Protein AF-A0A1I0ZZH5-F1 (afdb_monomer_lite)

Foldseek 3Di:
DPDDDDDLVLLVVLLCCVPPVVQDQVSSCVPPVDHPVNNVCCVVLCVVPNSVSSPDPPVVVPPQDPVNVVVVVVCVVVVVDDD

Secondary structure (DSSP, 8-state):
-------HHHHHHHHHHHHTS---HHHHHHHH---HHHHHHHHHHHHHH-GGGGS----------HHHHHHHHHHHHTT----

Organism: NCBI:txid237679

Structure (mmCIF, N/CA/C/O backbone):
data_AF-A0A1I0ZZH5-F1
#
_entry.id   AF-A0A1I0ZZH5-F1
#
loop_
_atom_site.group_PDB
_atom_site.id
_atom_site.type_symbol
_atom_site.label_atom_id
_atom_site.label_alt_id
_atom_site.label_comp_id
_atom_site.label_asym_id
_atom_site.label_entity_id
_atom_site.label_seq_id
_atom_site.pdbx_PDB_ins_code
_atom_site.Cartn_x
_atom_site.Cartn_y
_atom_site.Cartn_z
_atom_site.occupancy
_atom_site.B_iso_or_equiv
_atom_site.auth_seq_id
_atom_site.auth_comp_id
_atom_site.auth_asym_id
_atom_site.auth_atom_id
_atom_site.pdbx_PDB_model_num
ATOM 1 N N . MET A 1 1 ? -1.098 -18.732 2.480 1.00 44.28 1 MET A N 1
ATOM 2 C CA . MET A 1 1 ? -2.466 -18.218 2.232 1.00 44.28 1 MET A CA 1
ATOM 3 C C . MET A 1 1 ? -2.533 -17.575 0.851 1.00 44.28 1 MET A C 1
ATOM 5 O O . MET A 1 1 ? -1.585 -16.878 0.496 1.00 44.28 1 MET A O 1
ATOM 9 N N . PRO A 1 2 ? -3.595 -17.810 0.061 1.00 52.88 2 PRO A N 1
ATOM 10 C CA . PRO A 1 2 ? -3.785 -17.148 -1.229 1.00 52.88 2 PRO A CA 1
ATOM 11 C C . PRO A 1 2 ? -3.820 -15.622 -1.057 1.00 52.88 2 PRO A C 1
ATOM 13 O O . PRO A 1 2 ? -4.360 -15.108 -0.076 1.00 52.88 2 PRO A O 1
ATOM 16 N N . ARG A 1 3 ? -3.212 -14.882 -1.994 1.00 60.44 3 ARG A N 1
ATOM 17 C CA . ARG A 1 3 ? -3.191 -13.413 -1.941 1.00 60.44 3 ARG A CA 1
ATOM 18 C C . ARG A 1 3 ? -4.611 -12.891 -2.173 1.00 60.44 3 ARG A C 1
ATOM 20 O O . ARG A 1 3 ? -5.100 -12.936 -3.298 1.00 60.44 3 ARG A O 1
ATOM 27 N N . LYS A 1 4 ? -5.263 -12.386 -1.121 1.00 72.25 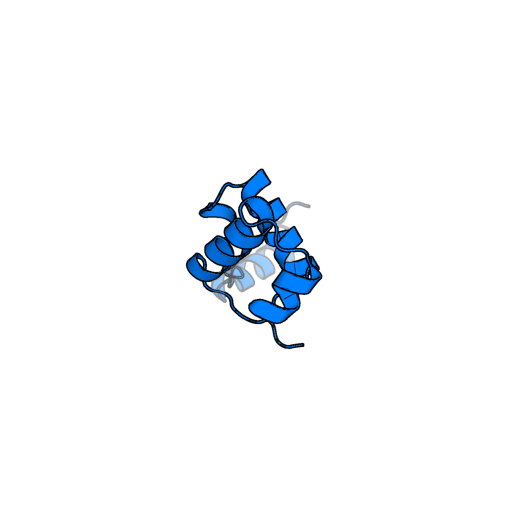4 LYS A N 1
ATOM 28 C CA . LYS A 1 4 ? -6.532 -11.656 -1.253 1.00 72.25 4 LYS A CA 1
ATOM 29 C C . LYS A 1 4 ? -6.297 -10.399 -2.093 1.00 72.25 4 LYS A C 1
ATOM 31 O O . LYS A 1 4 ? -5.442 -9.573 -1.766 1.00 72.25 4 LYS A O 1
ATOM 36 N N . ASN A 1 5 ? -7.054 -10.263 -3.177 1.00 78.50 5 ASN A N 1
ATOM 37 C CA . ASN A 1 5 ? -7.057 -9.055 -3.991 1.00 78.50 5 ASN A CA 1
ATOM 38 C C . ASN A 1 5 ? -8.067 -8.072 -3.397 1.00 78.50 5 ASN A C 1
ATOM 40 O O . ASN A 1 5 ? -9.270 -8.290 -3.485 1.00 78.50 5 ASN A O 1
ATOM 44 N N . TYR A 1 6 ? -7.566 -6.997 -2.795 1.00 87.88 6 TYR A N 1
ATOM 45 C CA . TYR A 1 6 ? -8.397 -5.909 -2.285 1.00 87.88 6 TYR A CA 1
ATOM 46 C C . TYR A 1 6 ? -8.512 -4.796 -3.325 1.00 87.88 6 TYR A C 1
ATOM 48 O O . TYR A 1 6 ? -7.497 -4.383 -3.902 1.00 87.88 6 TYR A O 1
ATOM 56 N N . THR A 1 7 ? -9.730 -4.298 -3.538 1.00 90.38 7 THR A N 1
ATOM 57 C CA . THR A 1 7 ? -9.975 -3.103 -4.354 1.00 90.38 7 THR A CA 1
ATOM 58 C C . THR A 1 7 ? -9.366 -1.872 -3.683 1.00 90.38 7 THR A C 1
ATOM 60 O O . THR A 1 7 ? -9.088 -1.869 -2.484 1.00 90.38 7 THR A O 1
ATOM 63 N N . ILE A 1 8 ? -9.115 -0.817 -4.460 1.00 90.94 8 ILE A N 1
ATOM 64 C CA . ILE A 1 8 ? -8.531 0.425 -3.927 1.00 90.94 8 ILE A CA 1
ATOM 65 C C . ILE A 1 8 ? -9.490 1.073 -2.926 1.00 90.94 8 ILE A C 1
ATOM 67 O O . ILE A 1 8 ? -9.057 1.436 -1.838 1.00 90.94 8 ILE A O 1
ATOM 71 N N . GLU A 1 9 ? -10.777 1.131 -3.267 1.00 92.75 9 GLU A N 1
ATOM 72 C CA . GLU A 1 9 ? -11.841 1.665 -2.409 1.00 92.75 9 GLU A CA 1
ATOM 73 C C . GLU A 1 9 ? -11.889 0.946 -1.060 1.00 92.75 9 GLU A C 1
ATOM 75 O O . GLU A 1 9 ? -11.892 1.581 -0.009 1.00 92.75 9 GLU A O 1
ATOM 80 N N . PHE A 1 10 ? -11.808 -0.389 -1.064 1.00 94.50 10 PHE A N 1
ATOM 81 C CA . PHE A 1 10 ? -11.762 -1.154 0.177 1.00 94.50 10 PHE A CA 1
ATOM 82 C C . PHE A 1 10 ? -10.536 -0.795 1.025 1.00 94.50 10 PHE A C 1
ATOM 84 O O . PHE A 1 10 ? -10.657 -0.569 2.226 1.00 94.50 10 PHE A O 1
ATOM 91 N N . LYS A 1 11 ? -9.347 -0.697 0.415 1.00 94.56 11 LYS A N 1
ATOM 92 C CA . LYS A 1 11 ? -8.130 -0.304 1.143 1.00 94.56 11 LYS A CA 1
ATOM 93 C C . LYS A 1 11 ? -8.246 1.097 1.748 1.00 94.56 11 LYS A C 1
ATOM 95 O O . LYS A 1 11 ? -7.750 1.305 2.851 1.00 94.56 11 LYS A O 1
ATOM 100 N N . GLN A 1 12 ? -8.893 2.032 1.049 1.00 95.06 12 GLN A N 1
ATOM 101 C CA . GLN A 1 12 ? -9.147 3.387 1.549 1.00 95.06 12 GLN A CA 1
ATOM 102 C C . GLN A 1 12 ? -10.060 3.366 2.774 1.00 95.06 12 GLN A C 1
ATOM 104 O O . GLN A 1 12 ? -9.706 3.953 3.791 1.00 95.06 12 GLN A O 1
ATOM 109 N N . ILE A 1 13 ? -11.170 2.623 2.718 1.00 95.94 13 ILE A N 1
ATOM 110 C CA . ILE A 1 13 ? -12.101 2.468 3.848 1.00 95.94 13 ILE A CA 1
ATOM 111 C C . ILE A 1 13 ? -11.385 1.905 5.082 1.00 95.94 13 ILE A C 1
ATOM 113 O O . ILE A 1 13 ? -11.608 2.368 6.199 1.00 95.94 13 ILE A O 1
ATOM 117 N N . VAL A 1 14 ? -10.521 0.905 4.893 1.00 96.31 14 VAL A N 1
ATOM 118 C CA . VAL A 1 14 ? -9.791 0.276 6.002 1.00 96.31 14 VAL A CA 1
ATOM 119 C C . VAL A 1 14 ? -8.743 1.221 6.600 1.00 96.31 14 VAL A C 1
ATOM 121 O O . VAL A 1 14 ? -8.601 1.265 7.821 1.00 96.31 14 VAL A O 1
ATOM 124 N N . LEU A 1 15 ? -8.022 1.983 5.770 1.00 95.56 15 LEU A N 1
ATOM 125 C CA . LEU A 1 15 ? -7.054 2.977 6.248 1.00 95.56 15 LEU A CA 1
ATOM 126 C C . LEU A 1 15 ? -7.741 4.118 7.004 1.00 95.56 15 LEU A C 1
ATOM 128 O O . LEU A 1 15 ? -7.307 4.449 8.101 1.00 95.56 15 LEU A O 1
ATOM 132 N N . ASP A 1 16 ? -8.851 4.641 6.481 1.00 95.44 16 ASP A N 1
ATOM 133 C CA . ASP A 1 16 ? -9.672 5.652 7.160 1.00 95.44 16 ASP A CA 1
ATOM 134 C C . ASP A 1 16 ? -10.178 5.152 8.524 1.00 95.44 16 ASP A C 1
ATOM 136 O O . ASP A 1 16 ? -10.083 5.848 9.536 1.00 95.44 16 ASP A O 1
ATOM 140 N N . ALA A 1 17 ? -10.639 3.898 8.587 1.00 95.69 17 ALA A N 1
ATOM 141 C CA . ALA A 1 17 ? -11.060 3.291 9.845 1.00 95.69 17 ALA A CA 1
ATOM 142 C C . ALA A 1 17 ? -9.9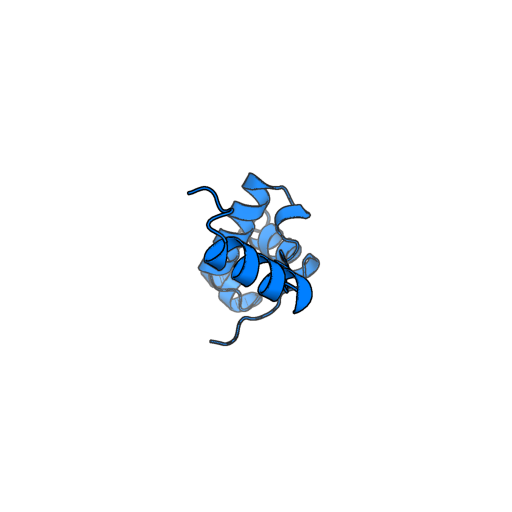16 3.207 10.871 1.00 95.69 17 ALA A C 1
ATOM 144 O O . ALA A 1 17 ? -10.137 3.425 12.063 1.00 95.69 17 ALA A O 1
ATOM 145 N N . TYR A 1 18 ? -8.700 2.904 10.420 1.00 95.56 18 TYR A N 1
ATOM 146 C CA . TYR A 1 18 ? -7.533 2.822 11.292 1.00 95.56 18 TYR A CA 1
ATOM 147 C C . TYR A 1 18 ? -7.054 4.201 11.770 1.00 95.56 18 TYR A C 1
ATOM 149 O O . TYR A 1 18 ? -6.753 4.361 12.949 1.00 95.56 18 TYR A O 1
ATOM 157 N N . GLU A 1 19 ? -6.991 5.196 10.883 1.00 91.81 19 GLU A N 1
ATOM 158 C CA . GLU A 1 19 ? -6.362 6.492 11.182 1.00 91.81 19 GLU A CA 1
ATOM 159 C C . GLU A 1 19 ? -7.319 7.512 11.802 1.00 91.81 19 GLU A C 1
ATOM 161 O O . GLU A 1 19 ? -6.903 8.291 12.656 1.00 91.81 19 GLU A O 1
ATOM 166 N N . HIS A 1 20 ? -8.595 7.49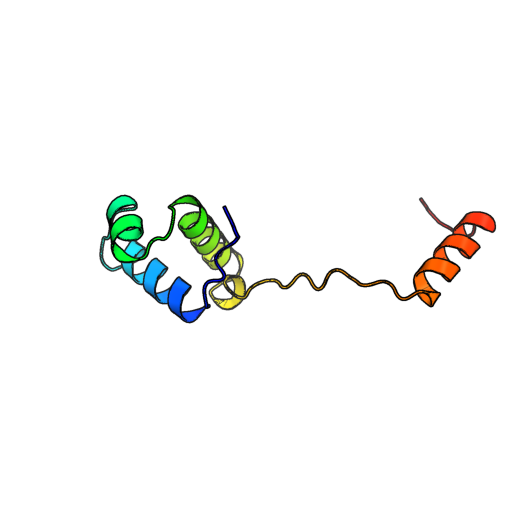6 11.414 1.00 91.19 20 HIS A N 1
ATOM 167 C CA . HIS A 1 20 ? -9.556 8.531 11.809 1.00 91.19 20 HIS A CA 1
ATOM 168 C C . HIS A 1 20 ? -10.657 8.019 12.733 1.00 91.19 20 HIS A C 1
ATOM 170 O O . HIS A 1 20 ? -11.203 8.784 13.522 1.00 91.19 20 HIS A O 1
ATOM 176 N N . LYS A 1 21 ? -10.974 6.720 12.681 1.00 89.38 21 LYS A N 1
ATOM 177 C CA . LYS A 1 21 ? -12.033 6.115 13.511 1.00 89.38 21 LYS A CA 1
ATOM 178 C C . LYS A 1 21 ? -11.496 5.348 14.721 1.00 89.38 21 LYS A C 1
ATOM 180 O O . LYS A 1 21 ? -12.271 4.695 15.413 1.00 89.38 21 LYS A O 1
ATOM 185 N N . GLY A 1 22 ? -10.184 5.402 14.965 1.00 88.25 22 GLY A N 1
ATOM 186 C CA . GLY A 1 22 ? -9.548 4.853 16.166 1.00 88.25 22 GLY A CA 1
ATOM 187 C C . GLY A 1 22 ? -9.594 3.326 16.288 1.00 88.25 22 GLY A C 1
ATOM 188 O O . GLY A 1 22 ? -9.421 2.797 17.386 1.00 88.25 22 GLY A O 1
ATOM 189 N N . PHE A 1 23 ? -9.837 2.587 15.198 1.00 92.50 23 PHE A N 1
ATOM 190 C CA . PHE A 1 23 ? -9.833 1.125 15.261 1.00 92.50 23 PHE A CA 1
ATOM 191 C C . PHE A 1 23 ? -8.425 0.602 15.570 1.00 92.50 23 PHE A C 1
ATOM 193 O O . PHE A 1 23 ? -7.456 0.930 14.892 1.00 92.50 23 PHE A O 1
ATOM 200 N N . SER A 1 24 ? -8.314 -0.293 16.554 1.00 94.44 24 SER A N 1
ATOM 201 C CA . SER A 1 24 ? -7.068 -1.022 16.808 1.00 94.44 24 SER A CA 1
ATOM 202 C C . SER A 1 24 ? -6.764 -2.017 15.681 1.00 94.44 24 SER A C 1
ATOM 204 O O . SER A 1 24 ? -7.657 -2.430 14.941 1.00 94.44 24 SER A O 1
ATOM 206 N N . LEU A 1 25 ? -5.516 -2.492 15.586 1.00 93.75 25 LEU A N 1
ATOM 207 C CA . LEU A 1 25 ? -5.139 -3.535 14.615 1.00 93.75 25 LEU A CA 1
ATOM 208 C C . LEU A 1 25 ? -6.005 -4.796 14.746 1.00 93.75 25 LEU A C 1
ATOM 210 O O . LEU A 1 25 ? -6.395 -5.395 13.743 1.00 93.75 25 LEU A O 1
ATOM 214 N N . ARG A 1 26 ? -6.349 -5.171 15.985 1.00 94.81 26 ARG A N 1
ATOM 215 C CA . ARG A 1 26 ? -7.265 -6.282 16.265 1.00 94.81 26 ARG A CA 1
ATOM 216 C C . ARG A 1 26 ? -8.678 -5.977 15.768 1.00 94.81 26 ARG A C 1
ATOM 218 O O . ARG A 1 26 ? -9.285 -6.841 15.143 1.00 94.81 26 ARG A O 1
ATOM 225 N N . GLY A 1 27 ? -9.173 -4.761 15.997 1.00 95.81 27 GLY A N 1
ATOM 226 C CA . GLY A 1 27 ? -10.477 -4.315 15.502 1.00 95.81 27 GLY A CA 1
ATOM 227 C C . GLY A 1 27 ? -10.554 -4.312 13.974 1.00 95.81 27 GLY A C 1
ATOM 228 O O . GLY A 1 27 ? -11.545 -4.769 13.408 1.00 95.81 27 GLY A O 1
ATOM 229 N N . ILE A 1 28 ? -9.484 -3.890 13.292 1.00 97.12 28 ILE A N 1
ATOM 230 C CA . ILE A 1 28 ? -9.387 -3.963 11.829 1.00 97.12 28 ILE A CA 1
ATOM 231 C C . ILE A 1 28 ? -9.446 -5.413 11.342 1.00 97.12 28 ILE A C 1
ATOM 233 O O . ILE A 1 28 ? -10.202 -5.719 10.418 1.00 97.12 28 ILE A O 1
ATOM 237 N N . TYR A 1 29 ? -8.696 -6.316 11.976 1.00 95.12 29 TYR A N 1
ATOM 238 C CA . TYR A 1 29 ? -8.733 -7.735 11.628 1.00 95.12 29 TYR A CA 1
ATOM 239 C C . TYR A 1 29 ? -10.129 -8.336 11.825 1.00 95.12 29 TYR A C 1
ATOM 241 O O . TYR A 1 29 ? -10.641 -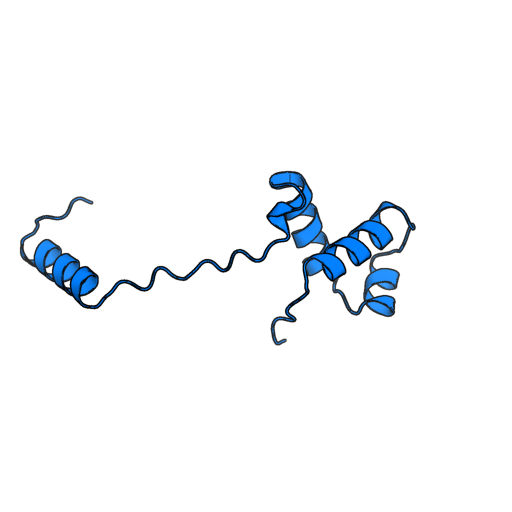8.988 10.921 1.00 95.12 29 TYR A O 1
ATOM 249 N N . GLN A 1 30 ? -10.770 -8.078 12.965 1.00 95.81 30 GLN A N 1
ATOM 250 C CA . GLN A 1 30 ? -12.099 -8.614 13.270 1.00 95.81 30 GLN A CA 1
ATOM 251 C C . GLN A 1 30 ? -13.182 -8.077 12.327 1.00 95.81 30 GLN A C 1
ATOM 253 O O . GLN A 1 30 ? -14.041 -8.839 11.896 1.00 95.81 30 GLN A O 1
ATOM 258 N N . LYS A 1 31 ? -13.137 -6.785 11.982 1.00 95.56 31 LYS A N 1
ATOM 259 C CA . LYS A 1 31 ? -14.178 -6.135 11.173 1.00 95.56 31 LYS A CA 1
ATOM 260 C C . LYS A 1 31 ? -13.995 -6.328 9.669 1.00 95.56 31 LYS A C 1
ATOM 262 O O . LYS A 1 31 ? -14.972 -6.510 8.953 1.00 95.56 31 LYS A O 1
ATOM 267 N N . TYR A 1 32 ? -12.756 -6.265 9.185 1.00 94.19 32 TYR A N 1
ATOM 268 C CA . TYR A 1 32 ? -12.448 -6.248 7.749 1.00 94.19 32 TYR A CA 1
ATOM 269 C C . TYR A 1 32 ? -11.692 -7.497 7.277 1.00 94.19 32 TYR A C 1
ATOM 271 O O . TYR A 1 32 ? -11.475 -7.670 6.077 1.00 94.19 32 TYR A O 1
ATOM 279 N N . GLY A 1 33 ? -11.249 -8.367 8.190 1.00 93.44 33 GLY A N 1
ATOM 280 C CA . GLY A 1 33 ? -10.436 -9.540 7.854 1.00 93.44 33 GLY A CA 1
ATOM 281 C C . GLY A 1 33 ? -9.055 -9.181 7.298 1.00 93.44 33 GLY A C 1
ATOM 282 O O . GLY A 1 33 ? -8.442 -9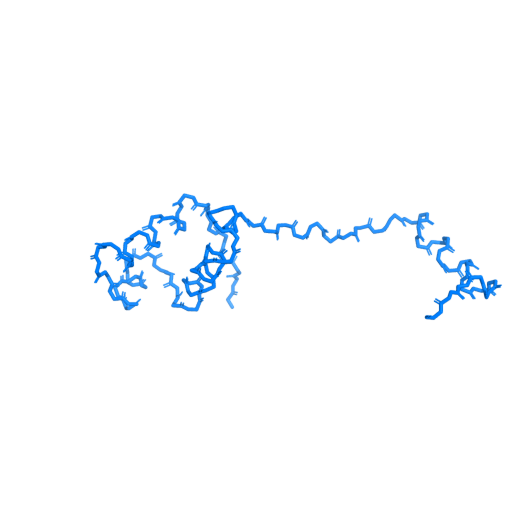.994 6.603 1.00 93.44 33 GLY A O 1
ATOM 283 N N . VAL A 1 34 ? -8.581 -7.955 7.546 1.00 93.75 34 VAL A N 1
ATOM 284 C CA . VAL A 1 34 ? -7.288 -7.458 7.064 1.00 93.75 34 VAL A CA 1
ATOM 285 C C . VAL A 1 34 ? -6.239 -7.662 8.144 1.00 93.75 34 VAL A C 1
ATOM 287 O O . VAL A 1 34 ? -6.366 -7.174 9.263 1.00 93.75 34 VAL A O 1
ATOM 290 N N . HIS A 1 35 ? -5.177 -8.382 7.795 1.00 93.44 35 HIS A N 1
ATOM 291 C CA . HIS A 1 35 ? -4.045 -8.579 8.688 1.00 93.44 35 HIS A CA 1
ATOM 292 C C . HIS A 1 35 ? -3.201 -7.302 8.804 1.00 93.44 35 HIS A C 1
ATOM 294 O O . HIS A 1 35 ? -3.026 -6.572 7.825 1.00 93.44 35 HIS A O 1
ATOM 300 N N . HIS A 1 36 ? -2.627 -7.063 9.986 1.00 93.56 36 HIS A N 1
ATOM 301 C CA . HIS A 1 36 ? -1.885 -5.836 10.285 1.00 93.56 36 HIS A CA 1
ATOM 302 C C . HIS A 1 36 ? -0.714 -5.584 9.322 1.00 93.56 36 HIS A C 1
ATOM 304 O O . HIS A 1 36 ? -0.460 -4.442 8.961 1.00 93.56 36 HIS A O 1
ATOM 310 N N . THR A 1 37 ? -0.036 -6.632 8.845 1.00 93.12 37 THR A N 1
ATOM 311 C CA . THR A 1 37 ? 1.060 -6.496 7.869 1.00 93.12 37 THR A CA 1
ATOM 312 C C . THR A 1 37 ? 0.592 -5.863 6.558 1.00 93.12 37 THR A C 1
ATOM 314 O O . THR A 1 37 ? 1.201 -4.906 6.090 1.00 93.12 37 THR A O 1
ATOM 317 N N . ALA A 1 38 ? -0.537 -6.322 6.007 1.00 92.19 38 ALA A N 1
ATOM 318 C CA . ALA A 1 38 ? -1.106 -5.758 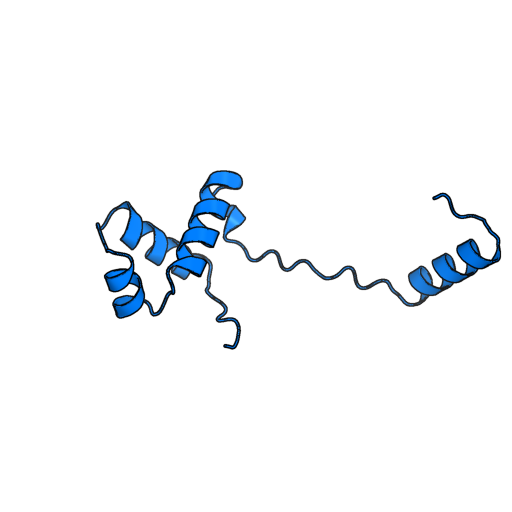4.785 1.00 92.19 38 ALA A CA 1
ATOM 319 C C . ALA A 1 38 ? -1.533 -4.294 4.978 1.00 92.19 38 ALA A C 1
ATOM 321 O O . ALA A 1 38 ? -1.290 -3.465 4.103 1.00 92.19 38 ALA A O 1
ATOM 322 N N . LEU A 1 39 ? -2.118 -3.972 6.136 1.00 94.75 39 LEU A N 1
ATOM 323 C CA . LEU A 1 39 ? -2.477 -2.600 6.499 1.00 94.75 39 LEU A CA 1
ATOM 324 C C . LEU A 1 39 ? -1.245 -1.683 6.539 1.00 94.75 39 LEU A C 1
ATOM 326 O O . LEU A 1 39 ? -1.266 -0.593 5.967 1.00 94.75 39 LEU A O 1
ATOM 330 N N . MET A 1 40 ? -0.156 -2.136 7.166 1.00 94.44 40 MET A N 1
ATOM 331 C CA . MET A 1 40 ? 1.089 -1.367 7.260 1.00 94.44 40 MET A CA 1
ATOM 332 C C . MET A 1 40 ? 1.749 -1.163 5.896 1.00 94.44 40 MET A C 1
ATOM 334 O O . MET A 1 40 ? 2.250 -0.074 5.618 1.00 94.44 40 MET A O 1
ATOM 338 N N . ASP A 1 41 ? 1.708 -2.162 5.016 1.00 92.88 41 ASP A N 1
ATOM 339 C CA . ASP A 1 41 ? 2.217 -2.032 3.647 1.00 92.88 41 ASP A CA 1
ATOM 340 C C . ASP A 1 41 ? 1.426 -0.997 2.838 1.00 92.88 41 ASP A C 1
ATOM 342 O O . ASP A 1 41 ? 2.005 -0.202 2.090 1.00 92.88 41 ASP A O 1
ATOM 346 N N . TRP A 1 42 ? 0.100 -0.965 3.000 1.00 94.12 42 TRP A N 1
ATOM 347 C CA . TRP A 1 42 ? -0.751 0.043 2.366 1.00 94.12 42 TRP A CA 1
ATOM 348 C C . TRP A 1 42 ? -0.455 1.437 2.902 1.00 94.12 42 TRP A C 1
ATOM 350 O O . TRP A 1 42 ? -0.267 2.349 2.099 1.00 94.12 42 TRP A O 1
ATOM 360 N N . LYS A 1 43 ? -0.324 1.588 4.224 1.00 94.31 43 LYS A N 1
ATOM 361 C CA . LYS A 1 43 ? 0.049 2.858 4.855 1.00 94.31 43 LYS A CA 1
ATOM 362 C C . LYS A 1 43 ? 1.388 3.368 4.325 1.00 94.31 43 LYS A C 1
ATOM 364 O O . LYS A 1 43 ? 1.445 4.475 3.805 1.00 94.31 43 LYS A O 1
ATOM 369 N N . LYS A 1 44 ? 2.433 2.532 4.330 1.00 94.12 44 LYS A N 1
ATOM 370 C CA . LYS A 1 44 ? 3.750 2.866 3.751 1.00 94.12 44 LYS A CA 1
ATOM 371 C C . LYS A 1 44 ? 3.648 3.287 2.284 1.00 94.12 44 LYS A C 1
ATOM 373 O O . LYS A 1 44 ? 4.300 4.241 1.865 1.00 94.12 44 LYS A O 1
ATOM 378 N N . SER A 1 45 ? 2.826 2.588 1.503 1.00 92.62 45 SER A N 1
ATOM 379 C CA . SER A 1 45 ? 2.611 2.910 0.089 1.00 92.62 45 SER A CA 1
ATOM 380 C C . SER A 1 45 ? 1.933 4.267 -0.097 1.00 92.62 45 SER A C 1
ATOM 382 O O . SER A 1 45 ? 2.329 5.014 -0.989 1.00 92.62 45 SER A O 1
ATOM 384 N N . VAL A 1 46 ? 0.957 4.610 0.749 1.00 93.94 46 VAL A N 1
ATOM 385 C CA . VAL A 1 46 ? 0.295 5.924 0.738 1.00 93.94 46 VAL A CA 1
ATOM 386 C C . VAL A 1 46 ? 1.248 7.022 1.189 1.00 93.94 46 VAL A C 1
ATOM 388 O O . VAL A 1 46 ? 1.337 8.042 0.517 1.00 93.94 46 VAL A O 1
ATOM 391 N N . THR A 1 47 ? 2.025 6.805 2.250 1.00 93.44 47 THR A N 1
ATOM 392 C CA . THR A 1 47 ? 3.034 7.771 2.708 1.00 93.44 47 THR A CA 1
ATOM 393 C C . THR A 1 47 ? 4.063 8.070 1.617 1.00 93.44 47 THR A C 1
ATOM 395 O O . THR A 1 47 ? 4.454 9.217 1.441 1.00 93.44 47 THR A O 1
ATOM 398 N N . LYS A 1 48 ? 4.489 7.055 0.854 1.00 93.56 48 LYS A N 1
ATOM 399 C CA . LYS A 1 48 ? 5.530 7.214 -0.171 1.00 93.56 48 LYS A CA 1
ATOM 400 C C . LYS A 1 48 ? 5.011 7.719 -1.522 1.00 93.56 48 LYS A C 1
ATOM 402 O O . LYS A 1 48 ? 5.714 8.458 -2.202 1.00 93.56 48 LYS A O 1
ATOM 407 N N . TYR A 1 49 ? 3.824 7.288 -1.946 1.00 91.56 49 TYR A N 1
ATOM 408 C CA . TYR A 1 49 ? 3.325 7.495 -3.315 1.00 91.56 49 TYR A CA 1
ATOM 409 C C . TYR A 1 49 ? 1.915 8.114 -3.375 1.00 91.56 49 TYR A C 1
ATOM 411 O O . TYR A 1 49 ? 1.292 8.149 -4.443 1.00 91.56 49 TYR A O 1
ATOM 419 N N . GLY A 1 50 ? 1.371 8.560 -2.240 1.00 92.56 50 GLY A N 1
ATOM 420 C CA . GLY A 1 50 ? -0.022 8.984 -2.097 1.00 92.56 50 GLY A CA 1
ATOM 421 C C . GLY A 1 50 ? -1.019 7.846 -2.343 1.00 92.56 50 GLY A C 1
ATOM 422 O O . GLY A 1 50 ? -0.656 6.679 -2.502 1.00 92.56 50 GLY A O 1
ATOM 423 N N . TRP A 1 51 ? -2.308 8.175 -2.462 1.00 90.38 51 TRP A N 1
ATOM 424 C CA . TRP A 1 51 ? -3.370 7.189 -2.730 1.00 90.38 51 TRP A CA 1
ATOM 425 C C . TRP A 1 51 ? -3.165 6.388 -4.025 1.00 90.38 51 TRP A C 1
ATOM 427 O O . TRP A 1 51 ? -3.607 5.241 -4.131 1.00 90.38 51 TRP A O 1
ATOM 437 N N . LYS A 1 52 ? -2.425 6.943 -4.997 1.00 87.50 52 LYS A N 1
ATOM 438 C CA . LYS A 1 52 ? -2.018 6.226 -6.216 1.00 87.50 52 LYS A CA 1
ATOM 439 C C . LYS A 1 52 ? -1.158 4.996 -5.897 1.00 87.50 52 LYS A C 1
ATOM 441 O O . LYS A 1 52 ? -1.239 4.022 -6.638 1.00 87.50 52 LYS A O 1
ATOM 446 N N . GLY A 1 53 ? -0.423 4.994 -4.783 1.00 85.69 53 GLY A N 1
ATOM 447 C CA . GLY A 1 53 ? 0.361 3.858 -4.289 1.00 85.69 53 GLY A CA 1
ATOM 448 C C . GLY A 1 53 ? -0.463 2.634 -3.880 1.00 85.69 53 GLY A C 1
ATOM 449 O O . GLY A 1 53 ? 0.078 1.535 -3.815 1.00 85.69 53 GLY A O 1
ATOM 450 N N . LEU A 1 54 ? -1.773 2.783 -3.643 1.00 89.19 54 LEU A N 1
ATOM 451 C CA . LEU A 1 54 ? -2.661 1.648 -3.356 1.00 89.19 54 LEU A CA 1
ATOM 452 C C . LEU A 1 54 ? -3.096 0.890 -4.605 1.00 89.19 54 LEU A C 1
ATOM 454 O O . LEU A 1 54 ? -3.536 -0.268 -4.488 1.00 89.19 54 LEU A O 1
ATOM 458 N N . LYS A 1 55 ? -2.977 1.523 -5.785 1.00 84.19 55 LYS A N 1
ATOM 459 C CA . LYS A 1 55 ? -3.161 0.839 -7.064 1.00 84.19 55 LYS A CA 1
ATOM 460 C C . LYS A 1 55 ? -2.194 -0.322 -7.074 1.00 84.19 55 LYS A C 1
ATOM 462 O O . LYS A 1 55 ? -1.009 -0.169 -6.788 1.00 84.19 55 LYS A O 1
ATOM 467 N N . ARG A 1 56 ? -2.707 -1.504 -7.404 1.00 68.31 56 ARG A N 1
ATOM 468 C CA . ARG A 1 56 ? -1.835 -2.645 -7.619 1.00 68.31 56 ARG A CA 1
ATOM 469 C C . ARG A 1 56 ? -0.847 -2.216 -8.696 1.00 68.31 56 ARG A C 1
ATOM 471 O O . ARG A 1 56 ? -1.255 -1.958 -9.830 1.00 68.31 56 ARG A O 1
ATOM 478 N N . THR A 1 57 ? 0.439 -2.183 -8.369 1.00 57.91 57 THR A N 1
ATOM 479 C CA . THR A 1 57 ? 1.441 -2.438 -9.386 1.00 57.91 57 THR A CA 1
ATOM 480 C C . THR A 1 57 ? 1.165 -3.872 -9.809 1.00 57.91 57 THR A C 1
ATOM 482 O O . THR A 1 57 ? 1.685 -4.847 -9.277 1.00 57.91 57 THR A O 1
ATOM 485 N N . SER A 1 58 ? 0.275 -4.031 -10.788 1.00 55.06 58 SER A N 1
ATOM 486 C CA . SER A 1 58 ? 0.526 -5.035 -11.796 1.00 55.06 58 SER A CA 1
ATOM 487 C C . SER A 1 58 ? 1.867 -4.603 -12.363 1.00 55.06 58 SER A C 1
ATOM 489 O O . SER A 1 58 ? 1.920 -3.842 -13.325 1.00 55.06 58 SER A O 1
ATOM 491 N N . SER A 1 59 ? 2.963 -5.008 -11.717 1.00 55.25 59 SER A N 1
ATOM 492 C CA . SER A 1 59 ? 4.210 -5.222 -12.410 1.00 55.25 59 SER A CA 1
ATOM 493 C C . SER A 1 59 ? 3.782 -6.196 -13.490 1.00 55.25 59 SER A C 1
ATOM 495 O O . SER A 1 59 ? 3.671 -7.399 -13.258 1.00 55.25 59 SER A O 1
ATOM 497 N N . LYS A 1 60 ? 3.369 -5.652 -14.644 1.00 54.75 60 LYS A N 1
ATOM 498 C CA . LYS A 1 60 ? 3.303 -6.397 -15.882 1.00 54.75 60 LYS A CA 1
ATOM 499 C C . LYS A 1 60 ? 4.705 -6.962 -15.930 1.00 54.75 60 LYS A C 1
ATOM 501 O O . LYS A 1 60 ? 5.650 -6.203 -16.142 1.00 54.75 60 LYS A O 1
ATOM 506 N N . LYS A 1 61 ? 4.868 -8.241 -15.566 1.00 59.59 61 LYS A N 1
ATOM 507 C CA . LYS A 1 61 ? 6.130 -8.935 -15.794 1.00 59.59 61 LYS A CA 1
ATOM 508 C C . LYS A 1 61 ? 6.444 -8.586 -17.238 1.00 59.59 61 LYS A C 1
ATOM 510 O O . LYS A 1 61 ? 5.567 -8.783 -18.079 1.00 59.59 61 LYS A O 1
ATOM 515 N N . LYS A 1 62 ? 7.587 -7.948 -17.507 1.00 66.44 62 LYS A N 1
ATOM 516 C CA . LYS A 1 62 ? 7.988 -7.690 -18.890 1.00 66.44 62 LYS A CA 1
ATOM 517 C C . LYS A 1 62 ? 8.012 -9.060 -19.553 1.00 66.44 62 LYS A C 1
ATOM 519 O O . LYS A 1 62 ? 8.884 -9.877 -19.270 1.00 66.44 62 LYS A O 1
ATOM 524 N N . VAL A 1 63 ? 6.987 -9.355 -20.344 1.00 77.38 63 VAL A N 1
ATOM 525 C CA . VAL A 1 63 ? 6.949 -10.575 -21.131 1.00 77.38 63 VAL A CA 1
ATOM 526 C C . VAL A 1 63 ? 7.796 -10.251 -22.343 1.00 77.38 63 VAL A C 1
ATOM 528 O O . VAL A 1 63 ? 7.339 -9.598 -23.277 1.00 77.38 63 VAL A O 1
ATOM 531 N N . TYR A 1 64 ? 9.071 -10.623 -22.281 1.00 83.38 64 TYR A N 1
ATOM 532 C CA . TYR A 1 64 ? 9.948 -10.510 -23.435 1.00 83.38 64 TYR A CA 1
ATOM 533 C C . TYR A 1 64 ? 9.422 -11.435 -24.528 1.00 83.38 64 TYR A C 1
ATOM 535 O O . TYR A 1 64 ? 9.225 -12.634 -24.297 1.00 83.38 64 TYR A O 1
ATOM 543 N N . THR A 1 65 ? 9.170 -10.871 -25.706 1.00 89.69 65 THR A N 1
ATOM 544 C CA . THR A 1 65 ? 8.728 -11.642 -26.868 1.00 89.69 65 THR A CA 1
ATOM 545 C C . THR A 1 65 ? 9.815 -12.634 -27.280 1.00 89.69 65 THR A C 1
ATOM 547 O O . THR A 1 65 ? 10.994 -12.452 -26.964 1.00 89.69 65 THR A O 1
ATOM 550 N N . LYS A 1 66 ? 9.440 -13.684 -28.025 1.00 93.25 66 LYS A N 1
ATOM 551 C CA . LYS A 1 66 ? 10.406 -14.650 -28.578 1.00 93.25 66 LYS A CA 1
ATOM 552 C C . LYS A 1 66 ? 11.529 -13.939 -29.345 1.00 93.25 66 LYS A C 1
ATOM 554 O O . LYS A 1 66 ? 12.688 -14.282 -29.160 1.00 93.25 66 LYS A O 1
ATOM 559 N N . LYS A 1 67 ? 11.190 -12.898 -30.117 1.00 94.81 67 LYS A N 1
ATOM 560 C CA . LYS A 1 67 ? 12.155 -12.075 -30.862 1.00 94.81 67 LYS A CA 1
ATOM 561 C C . LYS A 1 67 ? 13.191 -11.418 -29.946 1.00 94.81 67 LYS A C 1
ATOM 563 O O . LYS A 1 67 ? 14.377 -11.532 -30.215 1.00 94.81 67 LYS A O 1
ATOM 568 N N . VAL A 1 68 ? 12.756 -10.784 -28.854 1.00 92.75 68 VAL A N 1
ATOM 569 C CA . VAL A 1 68 ? 13.675 -10.126 -27.905 1.00 92.75 68 VAL A CA 1
ATOM 570 C C . VAL A 1 68 ? 14.591 -11.145 -27.229 1.00 92.75 68 VAL A C 1
ATOM 572 O O . VAL A 1 68 ? 15.780 -10.894 -27.076 1.00 92.75 68 VAL A O 1
ATOM 575 N N . LYS A 1 69 ? 14.060 -12.320 -26.872 1.00 93.38 69 LYS A N 1
ATOM 576 C CA . LYS A 1 69 ? 14.872 -13.395 -26.285 1.00 93.38 69 LYS A CA 1
ATOM 577 C C . LYS A 1 69 ? 15.918 -13.931 -27.266 1.00 93.38 69 LYS A C 1
ATOM 579 O O . LYS A 1 69 ? 17.052 -14.146 -26.864 1.00 93.38 69 LYS A O 1
ATOM 584 N N . LEU A 1 70 ? 15.549 -14.128 -28.533 1.00 95.94 70 LEU A N 1
ATOM 585 C CA . LEU A 1 70 ? 16.475 -14.600 -29.567 1.00 95.94 70 LEU A CA 1
ATOM 586 C C . LEU A 1 70 ? 17.566 -13.572 -29.882 1.00 95.94 70 LEU A C 1
ATOM 588 O O . LEU A 1 70 ? 18.720 -13.959 -30.014 1.00 95.94 70 LEU A O 1
ATOM 592 N N . ALA A 1 71 ? 17.220 -12.283 -29.946 1.00 94.06 71 ALA A N 1
ATOM 593 C CA . ALA A 1 71 ? 18.201 -11.214 -30.132 1.00 94.06 71 ALA A CA 1
ATOM 594 C C . ALA A 1 71 ? 19.239 -11.211 -29.001 1.00 94.06 71 ALA A C 1
ATOM 596 O O . ALA A 1 71 ? 20.428 -11.280 -29.274 1.00 94.06 71 ALA A O 1
ATOM 597 N N . ALA A 1 72 ? 18.793 -11.284 -27.742 1.00 91.69 72 ALA A N 1
ATOM 598 C CA . ALA A 1 72 ? 19.700 -11.344 -26.597 1.00 91.69 72 ALA A CA 1
ATOM 599 C C . ALA A 1 72 ? 20.631 -12.574 -26.621 1.00 91.69 72 ALA A C 1
ATOM 601 O O . ALA A 1 72 ? 21.796 -12.469 -26.250 1.00 91.69 72 ALA A O 1
ATOM 602 N N . ILE A 1 73 ? 20.140 -13.738 -27.074 1.00 94.44 73 ILE A N 1
ATOM 603 C CA . ILE A 1 73 ? 20.976 -14.938 -27.257 1.00 94.44 73 ILE A CA 1
ATOM 604 C C . ILE A 1 73 ? 22.019 -14.704 -28.358 1.00 94.44 73 ILE A C 1
ATOM 606 O O . ILE A 1 73 ? 23.181 -15.058 -28.180 1.00 94.44 73 ILE A O 1
ATOM 610 N N . SER A 1 74 ? 21.618 -14.098 -29.477 1.00 94.12 74 SER A N 1
ATOM 611 C CA . SER A 1 74 ? 22.525 -13.773 -30.580 1.00 94.12 74 SER A CA 1
ATOM 612 C C . SER A 1 74 ? 23.612 -12.788 -30.152 1.00 94.12 74 SER A C 1
ATOM 614 O O . SER A 1 74 ? 24.782 -13.026 -30.434 1.00 94.12 74 SER A O 1
ATOM 616 N N . ASP A 1 75 ? 23.248 -11.724 -29.436 1.00 94.62 75 ASP A N 1
ATOM 617 C CA . ASP A 1 75 ? 24.193 -10.718 -28.936 1.00 94.62 75 ASP A CA 1
ATOM 618 C C . ASP A 1 75 ? 25.185 -11.333 -27.943 1.00 94.62 75 ASP A C 1
ATOM 620 O O . ASP A 1 75 ? 26.380 -11.039 -27.992 1.00 94.62 75 ASP A O 1
ATOM 624 N N . TYR A 1 76 ? 24.714 -12.249 -27.087 1.00 92.50 76 TYR A N 1
ATOM 625 C CA . TYR A 1 76 ? 25.572 -13.008 -26.179 1.00 92.50 76 TYR A CA 1
ATOM 626 C C . TYR A 1 76 ? 26.597 -13.863 -26.935 1.00 92.50 76 TYR A C 1
ATOM 628 O O . TYR A 1 76 ? 27.795 -13.782 -26.663 1.00 92.50 76 TYR A O 1
ATOM 636 N N . LEU A 1 77 ? 26.143 -14.642 -27.923 1.00 94.88 77 LEU A N 1
ATOM 637 C CA . LEU A 1 77 ? 27.018 -15.485 -28.746 1.00 94.88 77 LEU A CA 1
ATOM 638 C C . LEU A 1 77 ? 28.010 -14.659 -29.577 1.00 94.88 77 LEU A C 1
ATOM 640 O O . LEU A 1 77 ? 29.159 -15.064 -29.737 1.00 94.88 77 LEU A O 1
ATOM 644 N N . ALA A 1 78 ? 27.593 -13.487 -30.059 1.00 93.81 78 ALA A N 1
ATOM 645 C CA . ALA A 1 78 ? 28.433 -12.557 -30.809 1.00 93.81 78 ALA A CA 1
ATOM 646 C C . ALA A 1 78 ? 29.381 -11.726 -29.923 1.00 93.81 78 ALA A C 1
ATOM 648 O O . ALA A 1 78 ? 30.160 -10.935 -30.447 1.00 93.81 78 ALA A O 1
ATOM 649 N N . LYS A 1 79 ? 29.322 -11.870 -28.588 1.00 90.06 79 LYS A N 1
ATOM 650 C CA . LYS A 1 79 ? 30.009 -10.995 -27.615 1.00 90.06 79 LYS A CA 1
ATOM 651 C C . LYS A 1 79 ? 29.697 -9.503 -27.809 1.00 90.06 79 LYS A C 1
ATOM 653 O O . LYS A 1 79 ? 30.471 -8.642 -27.403 1.00 90.06 79 LYS A O 1
ATOM 658 N N . HIS A 1 80 ? 28.542 -9.190 -28.387 1.00 89.50 80 HIS A N 1
ATOM 659 C CA . HIS A 1 80 ? 28.025 -7.833 -28.566 1.00 89.50 80 HIS A CA 1
ATOM 660 C C . HIS A 1 80 ? 27.171 -7.409 -27.365 1.00 89.50 80 HIS A C 1
ATOM 662 O O . HIS A 1 80 ? 26.114 -6.801 -27.509 1.00 89.50 80 HIS A O 1
ATOM 668 N N . TYR A 1 81 ? 27.608 -7.766 -26.161 1.00 83.50 81 TYR A N 1
ATOM 669 C CA . TYR A 1 81 ? 26.961 -7.372 -24.919 1.00 83.50 81 TYR A CA 1
ATOM 670 C C . TYR A 1 81 ? 27.973 -6.661 -24.025 1.00 83.50 81 TYR A C 1
ATOM 672 O O . TYR A 1 81 ? 29.172 -6.927 -24.075 1.00 83.50 81 TYR A O 1
ATOM 680 N N . SER A 1 82 ? 27.479 -5.749 -23.199 1.00 77.00 82 SER A N 1
ATOM 681 C CA . SER A 1 82 ? 28.268 -5.060 -22.177 1.00 77.00 82 SER A CA 1
ATOM 682 C C . SER A 1 82 ? 27.876 -5.599 -20.798 1.00 77.00 82 SER A C 1
ATOM 684 O O . SER A 1 82 ? 26.709 -5.944 -20.596 1.00 77.00 82 SER A O 1
ATOM 686 N N . LEU A 1 83 ? 28.850 -5.715 -19.888 1.00 68.94 83 LEU A N 1
ATOM 687 C CA . LEU A 1 83 ? 28.650 -6.118 -18.487 1.00 68.94 83 LEU A CA 1
ATOM 688 C C . LEU A 1 83 ? 28.307 -4.916 -17.602 1.00 68.94 83 LEU A C 1
ATOM 690 O O . LEU A 1 83 ? 28.874 -3.830 -17.858 1.00 68.94 83 LEU A O 1
#

pLDDT: mean 87.4, std 12.41, range [44.28, 97.12]

Sequence (83 aa):
MPRKNYTIEFKQIVLDAYEHKGFSLRGIYQKYGVHHTALMDWKKSVTKYGWKGLKRTSSKKKVYTKKVKLAAISDYLAKHYSL

InterPro domains:
  IPR010921 Trp repressor/replication initiator [SSF48295] (1-61)
  IPR036388 Winged helix-like DNA-binding domain superfamily [G3DSA:1.10.10.10] (2-63)

Radius of gyration: 20.61 Å; chains: 1; bounding box: 44×27×48 Å